Protein AF-A0A7V9I8V4-F1 (afdb_monomer_lite)

Sequence (99 aa):
MSELLITVLLERDEDDPAIYNVSVPGLPGCISTLGSPSAAVAVVQGALQRALEAMNADERQGLQEGQAAVRPGDLPPGARMERVLVRVAAPTRSLFPAV

pLDDT: mean 78.95, std 12.54, range [40.72, 91.12]

Structure (mmCIF, N/CA/C/O backbone):
data_AF-A0A7V9I8V4-F1
#
_entry.id   AF-A0A7V9I8V4-F1
#
loop_
_atom_site.group_PDB
_atom_site.id
_atom_site.type_symbol
_atom_site.label_atom_id
_atom_site.label_alt_id
_atom_site.label_comp_id
_atom_site.label_asym_id
_atom_site.label_entity_id
_atom_site.label_seq_id
_atom_site.pdbx_PDB_ins_code
_atom_site.Cartn_x
_atom_site.Cartn_y
_atom_site.Cartn_z
_atom_site.occupancy
_atom_site.B_iso_or_equiv
_atom_site.auth_seq_id
_atom_site.auth_comp_id
_atom_site.auth_asym_id
_atom_site.auth_atom_id
_atom_site.pdbx_PDB_model_num
ATOM 1 N N . MET A 1 1 ? 2.560 5.204 21.420 1.00 61.53 1 MET A N 1
ATOM 2 C CA . MET A 1 1 ? 2.796 5.272 19.963 1.00 61.53 1 MET A CA 1
ATOM 3 C C . MET A 1 1 ? 2.250 3.992 19.381 1.00 61.53 1 MET A C 1
ATOM 5 O O . MET A 1 1 ? 2.493 2.953 19.985 1.00 61.53 1 MET A O 1
ATOM 9 N N . SER A 1 2 ? 1.494 4.070 18.291 1.00 70.25 2 SER A N 1
ATOM 10 C CA . SER A 1 2 ? 0.958 2.879 17.632 1.00 70.25 2 SER A CA 1
ATOM 11 C C . SER A 1 2 ? 1.697 2.683 16.315 1.00 70.25 2 SER A C 1
ATOM 13 O O . SER A 1 2 ? 1.771 3.608 15.507 1.00 70.25 2 SER A O 1
ATOM 15 N N . GLU A 1 3 ? 2.281 1.504 16.124 1.00 76.50 3 GLU A N 1
ATOM 16 C CA . GLU A 1 3 ? 2.907 1.114 14.862 1.00 76.50 3 GLU A CA 1
ATOM 17 C C . GLU A 1 3 ? 1.904 0.271 14.071 1.00 76.50 3 GLU A C 1
ATOM 19 O O . GLU A 1 3 ? 1.381 -0.721 14.579 1.00 76.50 3 GLU A O 1
ATOM 24 N N . LEU A 1 4 ? 1.601 0.692 12.845 1.00 77.25 4 LEU A N 1
ATOM 25 C CA . LEU A 1 4 ? 0.679 0.013 11.941 1.00 77.25 4 LEU A CA 1
ATOM 26 C C . LEU A 1 4 ? 1.460 -0.454 10.718 1.00 77.25 4 LEU A C 1
ATOM 28 O O . LEU A 1 4 ? 2.082 0.347 10.022 1.00 77.25 4 LEU A O 1
ATOM 32 N N . LEU A 1 5 ? 1.440 -1.762 10.472 1.00 83.75 5 LEU A N 1
ATOM 33 C CA . LEU A 1 5 ? 2.001 -2.339 9.259 1.00 83.75 5 LEU A CA 1
ATOM 34 C C . LEU A 1 5 ? 0.933 -2.304 8.171 1.00 83.75 5 LEU A C 1
ATOM 36 O O . LEU A 1 5 ? -0.097 -2.963 8.299 1.00 83.75 5 LEU A O 1
ATOM 40 N N . ILE A 1 6 ? 1.180 -1.531 7.120 1.00 86.00 6 ILE A N 1
ATOM 41 C CA . ILE A 1 6 ? 0.222 -1.304 6.043 1.00 86.00 6 ILE A CA 1
ATOM 42 C C . ILE A 1 6 ? 0.822 -1.814 4.746 1.00 86.00 6 ILE A C 1
ATOM 44 O O . ILE A 1 6 ? 1.952 -1.498 4.375 1.00 86.00 6 ILE A O 1
ATOM 48 N N . THR A 1 7 ? 0.051 -2.648 4.074 1.00 88.31 7 THR A N 1
ATOM 49 C CA . THR A 1 7 ? 0.339 -3.161 2.749 1.00 88.31 7 THR A CA 1
ATOM 50 C C . THR A 1 7 ? -0.034 -2.094 1.739 1.00 88.31 7 THR A C 1
ATOM 52 O O . THR A 1 7 ? -1.142 -1.559 1.778 1.00 88.31 7 THR A O 1
ATOM 55 N N . VAL A 1 8 ? 0.893 -1.798 0.843 1.00 89.75 8 VAL A N 1
ATOM 56 C CA . VAL A 1 8 ? 0.699 -0.910 -0.296 1.00 89.75 8 VAL A CA 1
ATOM 57 C C . VAL A 1 8 ? 0.995 -1.692 -1.566 1.00 89.75 8 VAL A C 1
ATOM 59 O O . VAL A 1 8 ? 1.853 -2.580 -1.586 1.00 89.75 8 VAL A O 1
ATOM 62 N N . LEU A 1 9 ? 0.249 -1.391 -2.615 1.00 89.62 9 LEU A N 1
ATOM 63 C CA . LEU A 1 9 ? 0.403 -1.991 -3.927 1.00 89.62 9 LEU A CA 1
ATOM 64 C C . LEU A 1 9 ? 1.035 -0.948 -4.831 1.00 89.62 9 LEU A C 1
ATOM 66 O O . LEU A 1 9 ? 0.510 0.153 -4.955 1.00 89.62 9 LEU A O 1
ATOM 70 N N . LEU A 1 10 ? 2.178 -1.282 -5.415 1.00 90.06 10 LEU A N 1
ATOM 71 C CA . LEU A 1 10 ? 2.868 -0.440 -6.375 1.00 90.06 10 LEU A CA 1
ATOM 72 C C . LEU A 1 10 ? 2.680 -1.021 -7.762 1.00 90.06 10 LEU A C 1
ATOM 74 O O . LEU A 1 10 ? 3.176 -2.108 -8.057 1.00 90.06 10 LEU A O 1
ATOM 78 N N . GLU A 1 11 ? 2.023 -0.265 -8.615 1.00 90.50 11 GLU A N 1
ATOM 79 C CA . GLU A 1 11 ? 1.811 -0.589 -10.013 1.00 90.50 11 GLU A CA 1
ATOM 80 C C . GLU A 1 11 ? 2.595 0.417 -10.840 1.00 90.50 11 GLU A C 1
ATOM 82 O O . GLU A 1 11 ? 2.543 1.621 -10.595 1.00 90.50 11 GLU A O 1
ATOM 87 N N . ARG A 1 12 ? 3.395 -0.073 -11.783 1.00 89.06 12 ARG A N 1
ATOM 88 C CA . ARG A 1 12 ? 4.031 0.816 -12.751 1.00 89.06 12 ARG A CA 1
ATOM 89 C C . ARG A 1 12 ? 2.972 1.195 -13.780 1.00 89.06 12 ARG A C 1
ATOM 91 O O . ARG A 1 12 ? 2.239 0.318 -14.229 1.00 89.06 12 ARG A O 1
ATOM 98 N N . ASP A 1 13 ? 2.887 2.476 -14.103 1.00 88.75 13 ASP A N 1
ATOM 99 C CA . ASP A 1 13 ? 1.925 2.966 -15.082 1.00 88.75 13 ASP A CA 1
ATOM 100 C C . ASP A 1 13 ? 2.225 2.379 -16.474 1.00 88.75 13 ASP A C 1
ATOM 102 O O . ASP A 1 13 ? 3.393 2.208 -16.845 1.00 88.75 13 ASP A O 1
ATOM 106 N N . GLU A 1 14 ? 1.177 1.992 -17.206 1.00 86.25 14 GLU A N 1
ATOM 107 C CA . GLU A 1 14 ? 1.315 1.357 -18.524 1.00 86.25 14 GLU A CA 1
ATOM 108 C C . GLU A 1 14 ? 1.739 2.365 -19.598 1.00 86.25 14 GLU A C 1
ATOM 110 O O . GLU A 1 14 ? 2.480 2.003 -20.516 1.00 86.25 14 GLU A O 1
ATOM 115 N N . ASP A 1 15 ? 1.311 3.623 -19.465 1.00 87.25 15 ASP A N 1
ATOM 116 C CA . ASP A 1 15 ? 1.602 4.688 -20.420 1.00 87.25 15 ASP A CA 1
ATOM 117 C C . ASP A 1 15 ? 2.964 5.344 -20.134 1.00 87.25 15 ASP A C 1
ATOM 119 O O . ASP A 1 15 ? 3.683 5.712 -21.068 1.00 87.25 15 ASP A O 1
ATOM 123 N N . ASP A 1 16 ? 3.356 5.453 -18.857 1.00 87.25 16 ASP A N 1
ATOM 124 C CA . ASP A 1 16 ? 4.649 6.015 -18.450 1.00 87.25 16 ASP A CA 1
ATOM 125 C C . ASP A 1 16 ? 5.399 5.141 -17.419 1.00 87.25 16 ASP A C 1
ATOM 127 O O . ASP A 1 16 ? 5.107 5.177 -16.220 1.00 87.25 16 ASP A O 1
ATOM 131 N N . PRO A 1 17 ? 6.474 4.428 -17.813 1.00 83.88 17 PRO A N 1
ATOM 132 C CA . PRO A 1 17 ? 7.220 3.567 -16.898 1.00 83.88 17 PRO A CA 1
ATOM 133 C C . PRO A 1 17 ? 7.974 4.324 -15.790 1.00 83.88 17 PRO A C 1
ATOM 135 O O . PRO A 1 17 ? 8.520 3.679 -14.885 1.00 83.88 17 PRO A O 1
ATOM 138 N N . ALA A 1 18 ? 8.052 5.659 -15.861 1.00 87.38 18 ALA A N 1
ATOM 139 C CA . ALA A 1 18 ? 8.589 6.504 -14.800 1.00 87.38 18 ALA A CA 1
ATOM 140 C C . ALA A 1 18 ? 7.564 6.799 -13.692 1.00 87.38 18 ALA A C 1
ATOM 142 O O . ALA A 1 18 ? 7.969 7.245 -12.613 1.00 87.38 18 ALA A O 1
ATOM 143 N N . ILE A 1 19 ? 6.271 6.548 -13.931 1.00 90.31 19 ILE A N 1
ATOM 144 C CA . ILE A 1 19 ? 5.189 6.743 -12.965 1.00 90.31 19 ILE A CA 1
ATOM 145 C C . ILE A 1 19 ? 4.892 5.430 -12.235 1.00 90.31 19 ILE A C 1
ATOM 147 O O . ILE A 1 19 ? 4.789 4.348 -12.815 1.00 90.31 19 ILE A O 1
ATOM 151 N N . TYR A 1 20 ? 4.739 5.549 -10.922 1.00 90.12 20 TYR A N 1
ATOM 152 C CA . TYR A 1 20 ? 4.252 4.502 -10.042 1.00 90.12 20 TYR A CA 1
ATOM 153 C C . TYR A 1 20 ? 2.929 4.930 -9.427 1.00 90.12 20 TYR A C 1
ATOM 155 O O . TYR A 1 20 ? 2.860 5.934 -8.717 1.00 90.12 20 TYR A O 1
ATOM 163 N N . ASN A 1 21 ? 1.899 4.135 -9.676 1.00 91.12 21 ASN A N 1
ATOM 164 C CA . ASN A 1 21 ? 0.598 4.229 -9.047 1.00 91.12 21 ASN A CA 1
ATOM 165 C C . ASN A 1 21 ? 0.626 3.390 -7.773 1.00 91.12 21 ASN A C 1
ATOM 167 O O . ASN A 1 21 ? 0.834 2.179 -7.811 1.00 91.12 21 ASN A O 1
ATOM 171 N N . VAL A 1 22 ? 0.458 4.044 -6.628 1.00 91.00 22 VAL A N 1
ATOM 172 C CA . VAL A 1 22 ? 0.446 3.376 -5.331 1.00 91.00 22 VAL A CA 1
ATOM 173 C C . VAL A 1 22 ? -0.962 3.374 -4.770 1.00 91.00 22 VAL A C 1
ATOM 175 O O . VAL A 1 22 ? -1.526 4.428 -4.474 1.00 91.00 22 VAL A O 1
ATOM 178 N N . SER A 1 23 ? -1.528 2.186 -4.608 1.00 89.50 23 SER A N 1
ATOM 179 C CA . SER A 1 23 ? -2.836 1.981 -3.997 1.00 89.50 23 SER A CA 1
ATOM 180 C C . SER A 1 23 ? -2.683 1.336 -2.621 1.00 89.50 23 SER A C 1
ATOM 182 O O . SER A 1 23 ? -1.759 0.565 -2.352 1.00 89.50 23 SER A O 1
ATOM 184 N N . VAL A 1 24 ? -3.571 1.701 -1.697 1.00 88.50 24 VAL A N 1
ATOM 185 C CA . VAL A 1 24 ? -3.549 1.191 -0.324 1.00 88.50 24 VAL A CA 1
ATOM 186 C C . VAL A 1 24 ? -4.856 0.451 -0.084 1.00 88.50 24 VAL A C 1
ATOM 188 O O . VAL A 1 24 ? -5.902 1.088 0.023 1.00 88.50 24 VAL A O 1
ATOM 191 N N . PRO A 1 25 ? -4.839 -0.885 0.009 1.00 85.31 25 PRO A N 1
ATOM 192 C CA . PRO A 1 25 ? -6.049 -1.645 0.268 1.00 85.31 25 PRO A CA 1
ATOM 193 C C . PRO A 1 25 ? -6.734 -1.201 1.562 1.00 85.31 25 PRO A C 1
ATOM 195 O O . PRO A 1 25 ? -6.093 -1.066 2.606 1.00 85.31 25 PRO A O 1
ATOM 198 N N . GLY A 1 26 ? -8.041 -0.962 1.483 1.00 81.75 26 GLY A N 1
ATOM 199 C CA . GLY A 1 26 ? -8.826 -0.408 2.587 1.00 81.75 26 GLY A CA 1
ATOM 200 C C . GLY A 1 26 ? -8.843 1.123 2.659 1.00 81.75 26 GLY A C 1
ATOM 201 O O . GLY A 1 26 ? -9.602 1.655 3.462 1.00 81.75 26 GLY A O 1
ATOM 202 N N . LEU A 1 27 ? -8.079 1.839 1.821 1.00 82.19 27 LEU A N 1
ATOM 203 C CA . LEU A 1 27 ? -8.237 3.282 1.621 1.00 82.19 27 LEU A CA 1
ATOM 204 C C . LEU A 1 27 ? -8.730 3.580 0.202 1.00 82.19 27 LEU A C 1
ATOM 206 O O . LEU A 1 27 ? -8.199 3.027 -0.763 1.00 82.19 27 LEU A O 1
ATOM 210 N N . PRO A 1 28 ? -9.711 4.481 0.041 1.00 77.56 28 PRO A N 1
ATOM 211 C CA . PRO A 1 28 ? -10.061 4.987 -1.273 1.00 77.56 28 PRO A CA 1
ATOM 212 C C . PRO A 1 28 ? -8.943 5.895 -1.805 1.00 77.56 28 PRO A C 1
ATOM 214 O O . PRO A 1 28 ? -8.456 6.781 -1.103 1.00 77.56 28 PRO A O 1
ATOM 217 N N . GLY A 1 29 ? -8.581 5.699 -3.072 1.00 82.38 29 GLY A N 1
ATOM 218 C CA . GLY A 1 29 ? -7.630 6.542 -3.793 1.00 82.38 29 GLY A CA 1
ATOM 219 C C . GLY A 1 29 ? -6.345 5.825 -4.202 1.00 82.38 29 GLY A C 1
ATOM 220 O O . GLY A 1 29 ? -6.019 4.736 -3.730 1.00 82.38 29 GLY A O 1
ATOM 221 N N . CYS A 1 30 ? -5.614 6.463 -5.109 1.00 84.56 30 CYS A N 1
ATOM 222 C CA . CYS A 1 30 ? -4.277 6.062 -5.523 1.00 84.56 30 CYS A CA 1
ATOM 223 C C . CYS A 1 30 ? -3.373 7.297 -5.552 1.00 84.56 30 CYS A C 1
ATOM 225 O O . CYS A 1 30 ? -3.828 8.413 -5.812 1.00 84.56 30 CYS A O 1
ATOM 227 N N . ILE A 1 31 ? -2.099 7.102 -5.230 1.00 87.69 31 ILE A N 1
ATOM 228 C CA . ILE A 1 31 ? -1.078 8.143 -5.283 1.00 87.69 31 ILE A CA 1
ATOM 229 C C . ILE A 1 31 ? -0.159 7.810 -6.447 1.00 87.69 31 ILE A C 1
ATOM 231 O O . ILE A 1 31 ? 0.583 6.833 -6.389 1.00 87.69 31 ILE A O 1
ATOM 235 N N . SER A 1 32 ? -0.191 8.638 -7.483 1.00 90.12 32 SER A N 1
ATOM 236 C CA . SER A 1 32 ? 0.738 8.546 -8.605 1.00 90.12 32 SER A CA 1
ATOM 237 C C . SER A 1 32 ? 1.974 9.385 -8.313 1.00 90.12 32 SER A C 1
ATOM 239 O O . SER A 1 32 ? 1.880 10.540 -7.889 1.00 90.12 32 SER A O 1
ATOM 241 N N . THR A 1 33 ? 3.153 8.814 -8.516 1.00 90.19 33 THR A N 1
ATOM 242 C CA . THR A 1 33 ? 4.416 9.498 -8.243 1.00 90.19 33 THR A CA 1
ATOM 243 C C . THR A 1 33 ? 5.495 9.086 -9.229 1.00 90.19 33 THR A C 1
ATOM 245 O O . THR A 1 33 ? 5.536 7.950 -9.692 1.00 90.19 33 THR A O 1
ATOM 248 N N . LEU A 1 34 ? 6.359 10.037 -9.568 1.00 89.25 34 LEU A N 1
ATOM 249 C CA . LEU A 1 34 ? 7.460 9.838 -10.500 1.00 89.25 34 LEU A CA 1
ATOM 250 C C . LEU A 1 34 ? 8.696 9.318 -9.762 1.00 89.25 34 LEU A C 1
ATOM 252 O O . LEU A 1 34 ? 9.032 9.800 -8.678 1.00 89.25 34 LEU A O 1
ATOM 256 N N . GLY A 1 35 ? 9.428 8.399 -10.388 1.00 86.12 35 GLY A N 1
ATOM 257 C CA . GLY A 1 35 ? 10.763 8.006 -9.948 1.00 86.12 35 GLY A CA 1
ATOM 258 C C . GLY A 1 35 ? 10.911 6.508 -9.717 1.00 86.12 35 GLY A C 1
ATOM 259 O O . GLY A 1 35 ? 10.791 5.716 -10.645 1.00 86.12 35 GLY A O 1
ATOM 260 N N . SER A 1 36 ? 11.279 6.119 -8.496 1.00 87.25 36 SER A N 1
ATOM 261 C CA . SER A 1 36 ? 11.575 4.72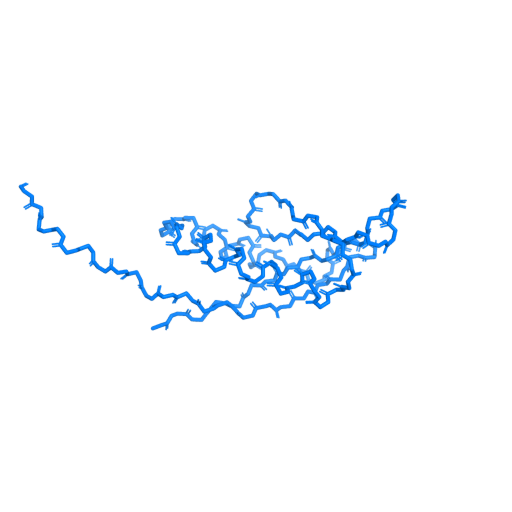8 -8.138 1.00 87.25 36 SER A CA 1
ATOM 262 C C . SER A 1 36 ? 10.542 4.164 -7.157 1.00 87.25 36 SER A C 1
ATOM 264 O O . SER A 1 36 ? 9.918 4.936 -6.425 1.00 87.25 36 SER A O 1
ATOM 266 N N . PRO A 1 37 ? 10.409 2.825 -7.053 1.00 85.62 37 PRO A N 1
ATOM 267 C CA . PRO A 1 37 ? 9.530 2.196 -6.065 1.00 85.62 37 PRO A CA 1
ATOM 268 C C . PRO A 1 37 ? 9.791 2.704 -4.642 1.00 85.62 37 PRO A C 1
ATOM 270 O O . PRO A 1 37 ? 8.865 3.015 -3.905 1.00 85.62 37 PRO A O 1
ATOM 273 N N . SER A 1 38 ? 11.063 2.873 -4.272 1.00 85.88 38 SER A N 1
ATOM 274 C CA . SER A 1 38 ? 11.452 3.358 -2.944 1.00 85.88 38 SER A CA 1
ATOM 275 C C . SER A 1 38 ? 11.035 4.810 -2.695 1.00 85.88 38 SER A C 1
ATOM 277 O O . SER A 1 38 ? 10.636 5.148 -1.583 1.00 85.88 38 SER A O 1
ATOM 279 N N . ALA A 1 39 ? 11.103 5.670 -3.718 1.00 87.31 39 ALA A N 1
ATOM 280 C CA . ALA A 1 39 ? 10.618 7.045 -3.614 1.00 87.31 39 ALA A CA 1
ATOM 281 C C . ALA A 1 39 ? 9.092 7.072 -3.457 1.00 87.31 39 ALA A C 1
ATOM 283 O O . ALA A 1 39 ? 8.571 7.792 -2.605 1.00 87.31 39 ALA A O 1
ATOM 284 N N . ALA A 1 40 ? 8.394 6.224 -4.216 1.00 87.38 40 ALA A N 1
ATOM 285 C CA . ALA A 1 40 ? 6.948 6.097 -4.150 1.00 87.38 40 ALA A CA 1
ATOM 286 C C . ALA A 1 40 ? 6.471 5.653 -2.761 1.00 87.38 40 ALA A C 1
ATOM 288 O O . ALA A 1 40 ? 5.586 6.276 -2.175 1.00 87.38 40 ALA A O 1
ATOM 289 N N . VAL A 1 41 ? 7.135 4.648 -2.187 1.00 88.62 41 VAL A N 1
ATOM 290 C CA . VAL A 1 41 ? 6.886 4.179 -0.818 1.00 88.62 41 VAL A CA 1
ATOM 291 C C . VAL A 1 41 ? 7.098 5.287 0.207 1.00 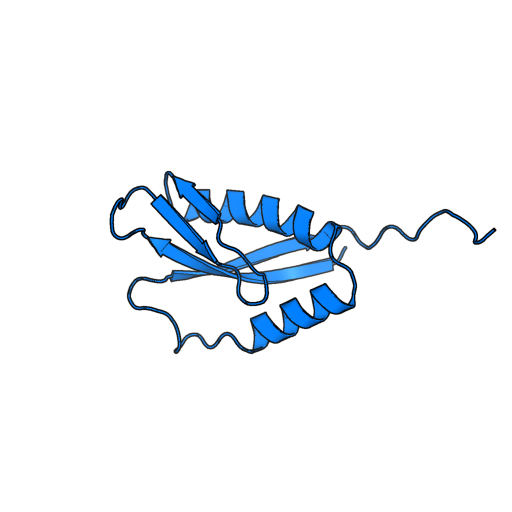88.62 41 VAL A C 1
ATOM 293 O O . VAL A 1 41 ? 6.259 5.455 1.087 1.00 88.62 41 VAL A O 1
ATOM 296 N N . ALA A 1 42 ? 8.175 6.070 0.101 1.00 87.94 42 ALA A N 1
ATOM 297 C CA . ALA A 1 42 ? 8.457 7.146 1.051 1.00 87.94 42 ALA A CA 1
ATOM 298 C C . ALA A 1 42 ? 7.387 8.254 1.017 1.00 87.94 42 ALA A C 1
ATOM 300 O O . ALA A 1 42 ? 6.934 8.718 2.067 1.00 87.94 42 ALA A O 1
ATOM 301 N N . VAL A 1 43 ? 6.943 8.649 -0.183 1.00 88.62 43 VAL A N 1
ATOM 302 C CA . VAL A 1 43 ? 5.850 9.621 -0.367 1.00 88.62 43 VAL A CA 1
ATOM 303 C C . VAL A 1 43 ? 4.559 9.092 0.257 1.00 88.62 43 VAL A C 1
ATOM 305 O O . VAL A 1 43 ? 3.896 9.790 1.029 1.00 88.62 43 VAL A O 1
ATOM 308 N N . VAL A 1 44 ? 4.238 7.833 -0.032 1.00 89.25 44 VAL A N 1
ATOM 309 C CA . VAL A 1 44 ? 3.029 7.161 0.445 1.00 89.25 44 VAL A CA 1
ATOM 310 C C . VAL A 1 44 ? 3.060 6.972 1.957 1.00 89.25 44 VAL A C 1
ATOM 312 O O . VAL A 1 44 ? 2.049 7.224 2.598 1.00 89.25 44 VAL A O 1
ATOM 315 N N . GLN A 1 45 ? 4.206 6.642 2.555 1.00 88.06 45 GLN A N 1
ATOM 316 C CA . GLN A 1 45 ? 4.373 6.529 4.007 1.00 88.06 45 GLN A CA 1
ATOM 317 C C . GLN A 1 45 ? 4.046 7.847 4.722 1.00 88.06 45 GLN A C 1
ATOM 319 O O . GLN A 1 45 ? 3.322 7.844 5.718 1.00 88.06 45 GLN A O 1
ATOM 324 N N . GLY A 1 46 ? 4.540 8.975 4.201 1.00 86.75 46 GLY A N 1
ATOM 325 C CA . GLY A 1 46 ? 4.248 10.298 4.754 1.00 86.75 46 GLY A CA 1
ATOM 326 C C . GLY A 1 46 ? 2.777 10.696 4.599 1.00 86.75 46 GLY A C 1
ATOM 327 O O . GLY A 1 46 ? 2.183 11.242 5.531 1.00 86.75 46 GLY A O 1
ATOM 328 N N . ALA A 1 47 ? 2.170 10.394 3.447 1.00 86.44 47 ALA A N 1
ATOM 329 C CA . ALA A 1 47 ? 0.746 10.629 3.211 1.00 86.44 47 ALA A CA 1
ATOM 330 C C . ALA A 1 47 ? -0.137 9.765 4.129 1.00 86.44 47 ALA A C 1
ATOM 332 O O . ALA A 1 47 ? -1.049 10.283 4.772 1.00 86.44 47 ALA A O 1
ATOM 333 N N . LEU A 1 48 ? 0.183 8.474 4.255 1.00 86.62 48 LEU A N 1
ATOM 334 C CA . LEU A 1 48 ? -0.497 7.527 5.136 1.00 86.62 48 LEU A CA 1
ATOM 335 C C . LEU A 1 48 ? -0.408 7.936 6.595 1.00 86.62 48 LEU A C 1
ATOM 337 O O . LEU A 1 48 ? -1.402 7.831 7.300 1.00 86.62 48 LEU A O 1
ATOM 341 N N . GLN A 1 49 ? 0.746 8.419 7.054 1.00 86.31 49 GLN A N 1
ATOM 342 C CA . GLN A 1 49 ? 0.875 8.890 8.428 1.00 86.31 49 GLN A CA 1
ATOM 343 C C . GLN A 1 49 ? -0.145 9.997 8.723 1.00 86.31 49 GLN A C 1
ATOM 345 O O . GLN A 1 49 ? -0.901 9.883 9.685 1.00 86.31 49 GLN A O 1
ATOM 350 N N . ARG A 1 50 ? -0.224 11.023 7.865 1.00 83.88 50 ARG A N 1
ATOM 351 C CA . ARG A 1 50 ? -1.182 12.128 8.036 1.00 83.88 50 ARG A CA 1
ATOM 352 C C . ARG A 1 50 ? -2.630 11.660 7.914 1.00 83.88 50 ARG A C 1
ATOM 354 O O . ARG A 1 50 ? -3.475 12.103 8.685 1.00 83.88 50 ARG A O 1
ATOM 361 N N . ALA A 1 51 ? -2.910 10.763 6.968 1.00 83.44 51 ALA A N 1
ATOM 362 C CA . ALA A 1 51 ? -4.241 10.193 6.796 1.00 83.44 51 ALA A CA 1
ATOM 363 C C . ALA A 1 51 ? -4.671 9.421 8.051 1.00 83.44 51 ALA A C 1
ATOM 365 O O . ALA A 1 51 ? -5.724 9.701 8.608 1.00 83.44 51 ALA A O 1
ATOM 366 N N . LEU A 1 52 ? -3.824 8.530 8.572 1.00 82.69 52 LEU A N 1
ATOM 367 C CA . LEU A 1 52 ? -4.103 7.762 9.787 1.00 82.69 52 LEU A CA 1
ATOM 368 C C . LEU A 1 52 ? -4.279 8.648 11.019 1.00 82.69 52 LEU A C 1
ATOM 370 O O . LEU A 1 52 ? -5.109 8.340 11.875 1.00 82.69 52 LEU A O 1
ATOM 374 N N . GLU A 1 53 ? -3.502 9.727 11.131 1.00 83.00 53 GLU A N 1
ATOM 375 C CA . GLU A 1 53 ? -3.651 10.719 12.199 1.00 83.00 53 GLU A CA 1
ATOM 376 C C . GLU A 1 53 ? -5.018 11.419 12.140 1.00 83.00 53 GLU A C 1
ATOM 378 O O . GLU A 1 53 ? -5.593 11.683 13.194 1.00 83.00 53 GLU A O 1
ATOM 383 N N . ALA A 1 54 ? -5.563 11.642 10.939 1.00 81.94 54 ALA A N 1
ATOM 384 C CA . ALA A 1 54 ? -6.884 12.232 10.725 1.00 81.94 54 ALA A CA 1
ATOM 385 C C . ALA A 1 54 ? -8.052 11.224 10.781 1.00 81.94 54 ALA A C 1
ATOM 387 O O . ALA A 1 54 ? -9.183 11.635 11.026 1.00 81.94 54 ALA A O 1
ATOM 388 N N . MET A 1 55 ? -7.798 9.929 10.562 1.00 81.06 55 MET A N 1
ATOM 389 C CA . MET A 1 55 ? -8.832 8.887 10.533 1.00 81.06 55 MET A CA 1
ATOM 390 C C . MET A 1 55 ? -9.373 8.552 11.926 1.00 81.06 55 MET A C 1
ATOM 392 O O . MET A 1 55 ? -8.613 8.316 12.875 1.00 81.06 55 MET A O 1
ATOM 396 N N . ASN A 1 56 ? -10.697 8.430 12.007 1.00 82.19 56 ASN A N 1
ATOM 397 C CA . ASN A 1 56 ? -11.427 7.998 13.194 1.00 82.19 56 ASN A CA 1
ATOM 398 C C . ASN A 1 56 ? -11.310 6.481 13.427 1.00 82.19 56 ASN A C 1
ATOM 400 O O . ASN A 1 56 ? -10.788 5.731 12.601 1.00 82.19 56 ASN A O 1
ATOM 404 N N . ALA A 1 57 ? -11.784 6.013 14.587 1.00 77.69 57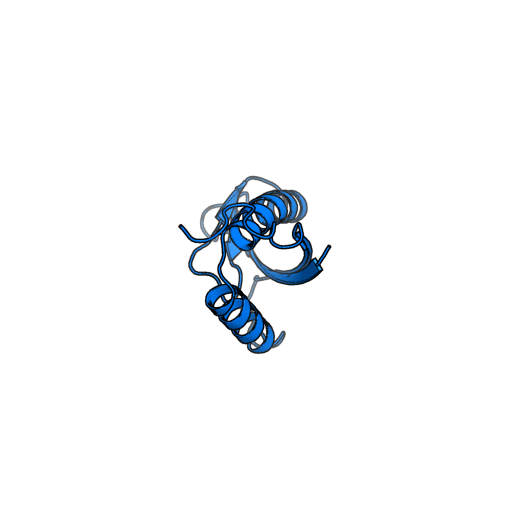 ALA A N 1
ATOM 405 C CA . ALA A 1 57 ? -11.674 4.609 14.989 1.00 77.69 57 ALA A CA 1
ATOM 406 C C . ALA A 1 57 ? -12.330 3.640 13.986 1.00 77.69 57 ALA A C 1
ATOM 408 O O . ALA A 1 57 ? -11.703 2.644 13.631 1.00 77.69 57 ALA A O 1
ATOM 409 N N . ASP A 1 58 ? -13.525 3.965 13.482 1.00 78.88 58 ASP A N 1
ATOM 410 C CA . ASP A 1 58 ? -14.242 3.153 12.488 1.00 78.88 58 ASP A CA 1
ATOM 411 C C . ASP A 1 58 ? -13.472 3.036 11.166 1.00 78.88 58 ASP A C 1
ATOM 413 O O . ASP A 1 58 ? -13.336 1.952 10.604 1.00 78.88 58 ASP A O 1
ATOM 417 N N . GLU A 1 59 ? -12.890 4.137 10.687 1.00 81.44 59 GLU A N 1
ATOM 418 C CA . GLU A 1 59 ? -12.118 4.150 9.441 1.00 81.44 59 GLU A CA 1
ATOM 419 C C . GLU A 1 59 ? -10.815 3.354 9.585 1.00 81.44 59 GLU A C 1
ATOM 421 O O . GLU A 1 59 ? -10.406 2.641 8.670 1.00 81.44 59 GLU A O 1
ATOM 426 N N . ARG A 1 60 ? -10.165 3.430 10.755 1.00 79.00 60 ARG A N 1
ATOM 427 C CA . ARG A 1 60 ? -8.987 2.605 11.061 1.00 79.00 60 ARG A CA 1
ATOM 428 C C . ARG A 1 60 ? -9.337 1.123 11.130 1.00 79.00 60 ARG A C 1
ATOM 430 O O . ARG A 1 60 ? -8.524 0.303 10.709 1.00 79.00 60 ARG A O 1
ATOM 437 N N . GLN A 1 61 ? -10.514 0.780 11.647 1.00 79.69 61 GLN A N 1
ATOM 438 C CA . GLN A 1 61 ? -10.999 -0.595 11.640 1.00 79.69 61 GLN A CA 1
ATOM 439 C C . GLN A 1 61 ? -11.262 -1.072 10.205 1.00 79.69 61 GLN A C 1
ATOM 441 O O . GLN A 1 61 ? -10.737 -2.113 9.821 1.00 79.69 61 GLN A O 1
ATOM 446 N N . GLY A 1 62 ? -11.956 -0.278 9.383 1.00 82.25 62 GLY A N 1
ATOM 447 C CA . GLY A 1 62 ? -12.174 -0.589 7.966 1.00 82.25 62 GLY A CA 1
ATOM 448 C C . GLY A 1 62 ? -10.867 -0.741 7.183 1.00 82.25 62 GLY A C 1
ATOM 449 O O . GLY A 1 62 ? -10.732 -1.641 6.354 1.00 82.25 62 GLY A O 1
ATOM 450 N N . LEU A 1 63 ? -9.853 0.065 7.508 1.00 83.19 63 LEU A N 1
ATOM 451 C CA . LEU A 1 63 ? -8.508 -0.105 6.971 1.00 83.19 63 LEU A CA 1
ATOM 452 C C . LEU A 1 63 ? -7.893 -1.442 7.398 1.00 83.19 63 LEU A C 1
ATOM 454 O O . LEU A 1 63 ? -7.372 -2.158 6.552 1.00 83.19 63 LEU A O 1
ATOM 458 N N . GLN A 1 64 ? -7.954 -1.812 8.679 1.00 81.88 64 GLN A N 1
ATOM 459 C CA . GLN A 1 64 ? -7.431 -3.100 9.154 1.00 81.88 64 GLN A CA 1
ATOM 460 C C . GLN A 1 64 ? -8.143 -4.297 8.511 1.00 81.88 64 GLN A C 1
ATOM 462 O O . GLN A 1 64 ? -7.489 -5.275 8.152 1.00 81.88 64 GLN A O 1
ATOM 467 N N . GLU A 1 65 ? -9.457 -4.211 8.320 1.00 83.62 65 GLU A N 1
ATOM 468 C CA . GLU A 1 65 ? -10.252 -5.223 7.619 1.00 83.62 65 GLU A CA 1
ATOM 469 C C . GLU A 1 65 ? -9.859 -5.311 6.138 1.00 83.62 65 GLU A C 1
ATOM 471 O O . GLU A 1 65 ? -9.599 -6.403 5.630 1.00 83.62 65 GLU A O 1
ATOM 476 N N . GLY A 1 66 ? -9.715 -4.164 5.467 1.00 80.75 66 GLY A N 1
ATOM 477 C CA . GLY A 1 66 ? -9.228 -4.084 4.091 1.00 80.75 66 GLY A CA 1
ATOM 478 C C . GLY A 1 66 ? -7.833 -4.684 3.939 1.00 80.75 66 GLY A C 1
ATOM 479 O O . GLY A 1 66 ? -7.587 -5.420 2.993 1.00 80.75 66 GLY A O 1
ATOM 480 N N . GLN A 1 67 ? -6.950 -4.454 4.912 1.00 82.12 67 GLN A N 1
ATOM 481 C CA . GLN A 1 67 ? -5.607 -5.031 4.975 1.00 82.12 67 GLN A CA 1
ATOM 482 C C . GLN A 1 67 ? -5.622 -6.546 5.224 1.00 82.12 67 GLN A C 1
ATOM 484 O O . GLN A 1 67 ? -4.824 -7.268 4.629 1.00 82.12 67 GLN A O 1
ATOM 489 N N . ALA A 1 68 ? -6.533 -7.045 6.063 1.00 74.81 68 ALA A N 1
ATOM 490 C CA . ALA A 1 68 ? -6.711 -8.477 6.303 1.00 74.81 68 ALA A CA 1
ATOM 491 C C . ALA A 1 68 ? -7.281 -9.216 5.078 1.00 74.81 68 ALA A C 1
ATOM 493 O O . ALA A 1 68 ? -7.010 -10.404 4.891 1.00 74.81 68 ALA A O 1
ATOM 494 N N . ALA A 1 69 ? -8.044 -8.518 4.234 1.00 75.62 69 ALA A N 1
ATOM 495 C CA . ALA A 1 69 ? -8.575 -9.059 2.987 1.00 75.62 69 ALA A CA 1
ATOM 496 C C . ALA A 1 69 ? -7.512 -9.191 1.881 1.00 75.62 69 ALA A C 1
ATOM 498 O O . ALA A 1 69 ? -7.710 -9.958 0.938 1.00 75.62 69 ALA A O 1
ATOM 499 N N . VAL A 1 70 ? -6.374 -8.495 1.993 1.00 73.50 70 VAL A N 1
ATOM 500 C CA . VAL A 1 70 ? -5.302 -8.552 0.994 1.00 73.50 70 VAL A CA 1
ATOM 501 C C . VAL A 1 70 ? -4.602 -9.902 1.047 1.00 73.50 70 VAL A C 1
ATOM 503 O O . VAL A 1 70 ? -3.799 -10.185 1.940 1.00 73.50 70 VAL A O 1
ATOM 506 N N . ARG A 1 71 ? -4.855 -10.733 0.038 1.00 70.19 71 ARG A N 1
ATOM 507 C CA . ARG A 1 71 ? -4.125 -11.982 -0.161 1.00 70.19 71 ARG A CA 1
ATOM 508 C C . ARG A 1 71 ? -2.994 -11.753 -1.164 1.00 70.19 71 ARG A C 1
ATOM 510 O O . ARG A 1 71 ? -3.236 -11.199 -2.232 1.00 70.19 71 ARG A O 1
ATOM 517 N N . PRO A 1 72 ? -1.766 -12.223 -0.886 1.00 61.78 72 PRO A N 1
ATOM 518 C CA . PRO A 1 72 ? -0.640 -12.081 -1.812 1.00 61.78 72 PRO A CA 1
ATOM 519 C C . PRO A 1 72 ? -0.839 -12.799 -3.161 1.00 61.78 72 PRO A C 1
ATOM 521 O O . PRO A 1 72 ? -0.062 -12.567 -4.078 1.00 61.78 72 PRO A O 1
ATOM 524 N N . GLY A 1 73 ? -1.863 -13.653 -3.296 1.00 62.34 73 GLY A N 1
ATOM 525 C CA . GLY A 1 73 ? -2.223 -14.328 -4.548 1.00 62.34 73 GLY A CA 1
ATOM 526 C C . GLY A 1 73 ? -3.181 -13.556 -5.467 1.00 62.34 73 GLY A C 1
ATOM 527 O O . GLY A 1 73 ? -3.346 -13.974 -6.605 1.00 62.34 73 GLY A O 1
ATOM 528 N N . ASP A 1 74 ? -3.778 -12.451 -5.007 1.00 70.50 74 ASP A N 1
ATOM 529 C CA . ASP A 1 74 ? -4.740 -11.631 -5.771 1.00 70.50 74 ASP A CA 1
ATOM 530 C C . ASP A 1 74 ? -4.087 -10.383 -6.399 1.00 70.50 74 ASP A C 1
ATOM 532 O O . ASP A 1 74 ? -4.755 -9.414 -6.756 1.00 70.50 74 ASP A O 1
ATOM 536 N N . LEU A 1 75 ? -2.757 -10.374 -6.503 1.00 69.44 75 LEU A N 1
ATOM 537 C CA . LEU A 1 75 ? -2.021 -9.238 -7.045 1.00 69.44 75 LEU A CA 1
ATOM 538 C C . LEU A 1 75 ? -2.168 -9.157 -8.572 1.00 69.44 75 LEU A C 1
ATOM 540 O O . LEU A 1 75 ? -1.924 -10.160 -9.251 1.00 69.44 75 LEU A O 1
ATOM 544 N N . PRO A 1 76 ? -2.489 -7.972 -9.125 1.00 69.38 76 PRO A N 1
ATOM 545 C CA . PRO A 1 76 ? -2.436 -7.742 -10.561 1.00 69.38 76 PRO A CA 1
ATOM 546 C C . PRO A 1 76 ? -1.054 -8.088 -11.139 1.00 69.38 76 PRO A C 1
ATOM 548 O O . PRO A 1 76 ? -0.030 -7.916 -10.464 1.00 69.38 76 PRO A O 1
ATOM 551 N N . PRO A 1 77 ? -0.978 -8.558 -12.395 1.00 70.00 77 PRO A N 1
ATOM 552 C CA . PRO A 1 77 ? 0.298 -8.817 -13.047 1.00 70.00 77 PRO A CA 1
ATOM 553 C C . PRO A 1 77 ? 1.102 -7.514 -13.156 1.00 70.00 77 PRO A C 1
ATOM 555 O O . PRO A 1 77 ? 0.655 -6.548 -13.760 1.00 70.00 77 PRO A O 1
ATOM 558 N N . GLY A 1 78 ? 2.294 -7.484 -12.555 1.00 74.00 78 GLY A N 1
ATOM 559 C CA . GLY A 1 78 ? 3.145 -6.287 -12.506 1.00 74.00 78 GLY A CA 1
ATOM 560 C C . GLY A 1 78 ? 2.972 -5.425 -11.251 1.00 74.00 78 GLY A C 1
ATOM 561 O O . GLY A 1 78 ? 3.830 -4.579 -10.992 1.00 74.00 78 GLY A O 1
ATOM 562 N N . ALA A 1 79 ? 1.952 -5.688 -10.426 1.00 80.56 79 ALA A N 1
ATOM 563 C CA . ALA A 1 79 ? 1.802 -5.059 -9.121 1.00 80.56 79 ALA A CA 1
ATOM 564 C C . ALA A 1 79 ? 2.780 -5.672 -8.112 1.00 80.56 79 ALA A C 1
ATOM 566 O O . ALA A 1 79 ? 2.844 -6.890 -7.913 1.00 80.56 79 ALA A O 1
ATOM 567 N N . ARG A 1 80 ? 3.537 -4.819 -7.427 1.00 83.88 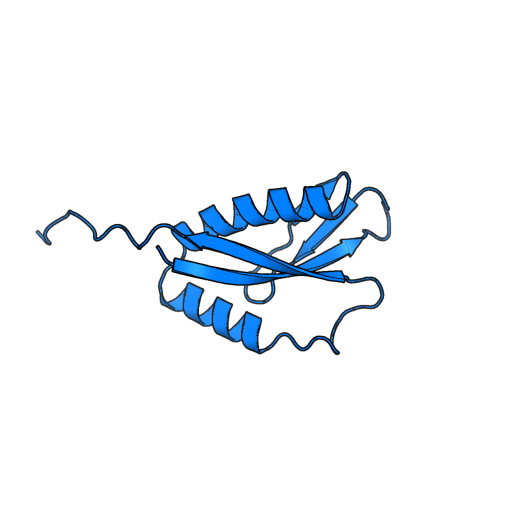80 ARG A N 1
ATOM 568 C CA . ARG A 1 80 ? 4.418 -5.217 -6.333 1.00 83.88 80 ARG A CA 1
ATOM 569 C C . ARG A 1 80 ? 3.762 -4.891 -5.004 1.00 83.88 80 ARG A C 1
ATOM 571 O O . ARG A 1 80 ? 3.429 -3.744 -4.730 1.00 83.88 80 ARG A O 1
ATOM 578 N N . MET A 1 81 ? 3.645 -5.899 -4.149 1.00 86.44 81 MET A N 1
ATOM 579 C CA . MET A 1 81 ? 3.213 -5.708 -2.771 1.00 86.44 81 MET A CA 1
ATOM 580 C C . MET A 1 81 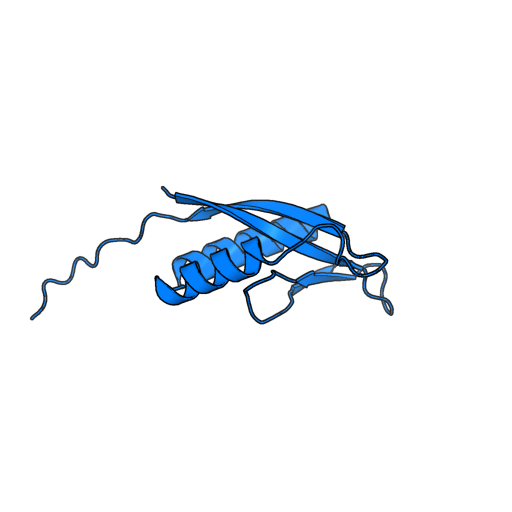? 4.395 -5.281 -1.9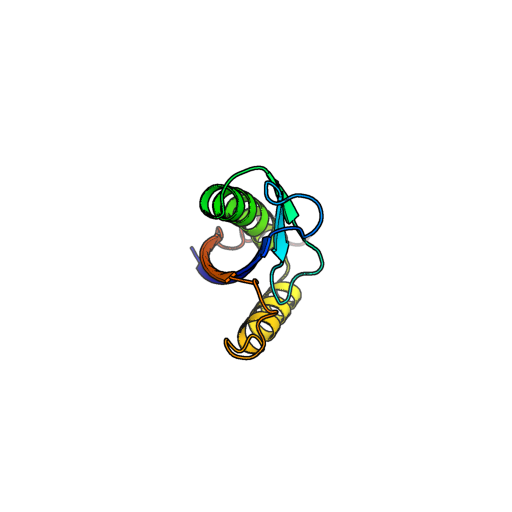02 1.00 86.44 81 MET A C 1
ATOM 582 O O . MET A 1 81 ? 5.414 -5.975 -1.848 1.00 86.44 81 MET A O 1
ATOM 586 N N . GLU A 1 82 ? 4.243 -4.171 -1.188 1.00 85.94 82 GLU A N 1
ATOM 587 C CA . GLU A 1 82 ? 5.224 -3.694 -0.221 1.00 85.94 82 GLU A CA 1
ATOM 588 C C . GLU A 1 82 ? 4.562 -3.439 1.133 1.00 85.94 82 GLU A C 1
ATOM 590 O O . GLU A 1 82 ? 3.405 -3.035 1.221 1.00 85.94 82 GLU A O 1
ATOM 595 N N . ARG A 1 83 ? 5.280 -3.742 2.216 1.00 83.88 83 ARG A N 1
ATOM 596 C CA . ARG A 1 83 ? 4.789 -3.559 3.583 1.00 83.88 83 ARG A CA 1
ATOM 597 C C . ARG A 1 83 ? 5.518 -2.394 4.218 1.00 83.88 83 ARG A C 1
ATOM 599 O O . ARG A 1 83 ? 6.728 -2.453 4.417 1.00 83.88 83 ARG A O 1
ATOM 606 N N . VAL A 1 84 ? 4.763 -1.362 4.556 1.00 84.50 84 VAL A N 1
ATOM 607 C CA . VAL A 1 84 ? 5.276 -0.112 5.101 1.00 84.50 84 VAL A CA 1
ATOM 608 C C . VAL A 1 84 ? 4.852 -0.006 6.553 1.00 84.50 84 VAL A C 1
ATOM 610 O O . VAL A 1 84 ? 3.670 -0.096 6.884 1.00 84.50 84 VAL A O 1
ATOM 613 N N . LEU A 1 85 ? 5.828 0.177 7.438 1.00 83.56 85 LEU A N 1
ATOM 614 C CA . LEU A 1 85 ? 5.556 0.447 8.841 1.00 83.56 85 LEU A CA 1
ATOM 615 C C . LEU A 1 85 ? 5.286 1.943 9.012 1.00 83.56 85 LEU A C 1
ATOM 617 O O . LEU A 1 85 ? 6.178 2.772 8.818 1.00 83.56 85 LEU A O 1
ATOM 621 N N . VAL A 1 86 ? 4.061 2.292 9.386 1.00 82.88 86 VAL A N 1
ATOM 622 C CA . VAL A 1 86 ? 3.661 3.674 9.645 1.00 82.88 86 VAL A CA 1
ATOM 623 C C . VAL A 1 86 ? 3.514 3.868 11.147 1.00 82.88 86 VAL A C 1
ATOM 625 O O . VAL A 1 86 ? 2.807 3.124 11.829 1.00 82.88 86 VAL A O 1
ATOM 628 N N . ARG A 1 87 ? 4.209 4.873 11.678 1.00 79.00 87 ARG A N 1
ATOM 629 C CA . ARG A 1 87 ? 4.118 5.255 13.087 1.00 79.00 87 ARG A CA 1
ATOM 630 C C . ARG A 1 87 ? 3.092 6.359 13.222 1.00 79.00 87 ARG A C 1
ATOM 632 O O . ARG A 1 87 ? 3.295 7.443 12.691 1.00 79.00 87 ARG A O 1
ATOM 639 N N . VAL A 1 88 ? 2.017 6.083 13.946 1.00 70.88 88 VAL A N 1
ATOM 640 C CA . VAL A 1 88 ? 0.955 7.056 14.194 1.00 70.88 88 VAL A CA 1
ATOM 641 C C . VAL A 1 88 ? 1.106 7.555 15.624 1.00 70.88 88 VAL A C 1
ATOM 643 O O . VAL A 1 88 ? 1.213 6.762 16.577 1.00 70.88 88 VAL A O 1
ATOM 646 N N . ALA A 1 89 ? 1.148 8.879 15.785 1.00 63.44 89 ALA A N 1
ATOM 647 C CA . ALA A 1 89 ? 1.077 9.482 17.106 1.00 63.44 89 ALA A CA 1
ATOM 648 C C . ALA A 1 89 ? -0.199 8.979 17.803 1.00 63.44 89 ALA A C 1
ATOM 650 O O . ALA A 1 89 ? -1.258 8.862 17.186 1.00 63.44 89 ALA A O 1
ATOM 651 N N . ALA A 1 90 ? -0.094 8.603 19.082 1.00 55.56 90 ALA A N 1
ATOM 652 C CA . ALA A 1 90 ? -1.273 8.166 19.826 1.00 55.56 90 ALA A CA 1
ATOM 653 C C . ALA A 1 90 ? -2.341 9.271 19.748 1.00 55.56 90 ALA A C 1
ATOM 655 O O . ALA A 1 90 ? -1.955 10.444 19.802 1.00 55.56 90 ALA A O 1
ATOM 656 N N . PRO A 1 91 ? -3.637 8.919 19.610 1.00 53.66 91 PRO A N 1
ATOM 657 C CA . PRO A 1 91 ? -4.698 9.910 19.519 1.00 53.66 91 PRO A CA 1
ATOM 658 C C . PRO A 1 91 ? -4.530 10.870 20.687 1.00 53.66 91 PRO A C 1
ATOM 660 O O . PRO A 1 91 ? -4.539 10.458 21.852 1.00 53.66 91 PRO A O 1
ATOM 663 N N . THR A 1 92 ? -4.265 12.135 20.371 1.00 50.31 92 THR A N 1
ATOM 664 C CA . THR A 1 92 ? -4.121 13.168 21.384 1.00 50.31 92 THR A CA 1
ATOM 665 C C . THR A 1 92 ? -5.493 13.267 22.024 1.00 50.31 92 THR A C 1
ATOM 667 O O . THR A 1 92 ? -6.442 13.726 21.393 1.00 50.31 92 THR A O 1
ATOM 670 N N . ARG A 1 93 ? -5.637 12.717 23.237 1.00 45.19 93 ARG A N 1
ATOM 671 C CA . ARG A 1 93 ? -6.853 12.874 24.035 1.00 45.19 93 ARG A CA 1
ATOM 672 C C . ARG A 1 93 ? -7.218 14.354 23.989 1.00 45.19 93 ARG A C 1
ATOM 674 O O . ARG A 1 93 ? -6.404 15.184 24.388 1.00 45.19 93 ARG A O 1
ATOM 681 N N . SER A 1 94 ? -8.402 14.649 23.454 1.00 40.91 94 SER A N 1
ATOM 682 C CA . SER A 1 94 ? -8.967 15.993 23.442 1.00 40.91 94 SER A CA 1
ATOM 683 C C . SER A 1 94 ? -8.816 16.599 24.837 1.00 40.91 94 SER A C 1
ATOM 685 O O . SER A 1 94 ? -9.282 16.025 25.820 1.00 40.91 94 SER A O 1
ATOM 687 N N . LEU A 1 95 ? -8.117 17.731 24.915 1.00 50.66 95 LEU A N 1
ATOM 688 C CA . LEU A 1 95 ? -7.978 18.538 26.128 1.00 50.66 95 LEU A CA 1
ATOM 689 C C . LEU A 1 95 ? -9.187 19.458 26.348 1.00 50.66 95 LEU A C 1
ATOM 691 O O . LEU A 1 95 ? -9.158 20.281 27.257 1.00 50.66 95 LEU A O 1
ATOM 695 N N . PHE A 1 96 ? -10.248 19.331 25.548 1.00 49.16 96 PHE A N 1
ATOM 696 C CA . PHE A 1 96 ? -11.490 20.043 25.812 1.00 49.16 96 PHE A CA 1
ATOM 697 C C . PHE A 1 96 ? -12.333 19.233 26.806 1.00 49.16 96 PHE A C 1
ATOM 699 O O . PHE A 1 96 ? -12.828 18.165 26.431 1.00 49.16 96 PHE A O 1
ATOM 706 N N . PRO A 1 97 ? -12.515 19.691 28.062 1.00 43.66 97 PRO A N 1
ATOM 707 C CA . PRO A 1 97 ? -13.619 19.187 28.862 1.00 43.66 97 PRO A CA 1
ATOM 708 C C . PRO A 1 97 ? -14.913 19.514 28.111 1.00 43.66 97 PRO A C 1
ATOM 710 O O . PRO A 1 97 ? -15.063 20.616 27.582 1.00 43.66 97 PRO A O 1
ATOM 713 N N . ALA A 1 98 ? -15.811 18.532 28.023 1.00 48.06 98 ALA A N 1
ATOM 714 C CA . ALA A 1 98 ? -17.175 18.755 27.569 1.00 48.06 98 ALA A CA 1
ATOM 715 C C . ALA A 1 98 ? -17.756 19.944 28.352 1.00 48.06 98 ALA A C 1
ATOM 717 O O . ALA A 1 98 ? -17.717 19.940 29.585 1.00 48.06 98 ALA A O 1
ATOM 718 N N . VAL A 1 99 ? -18.188 20.970 27.620 1.00 40.72 99 VAL A N 1
ATOM 719 C CA . VAL A 1 99 ? -18.961 22.098 28.154 1.00 40.72 99 VAL A CA 1
ATOM 720 C C . VAL A 1 99 ? -20.340 21.601 28.559 1.00 40.72 99 VAL A C 1
ATOM 722 O O . VAL A 1 99 ? -20.902 20.786 27.791 1.00 40.72 99 VAL A O 1
#

Foldseek 3Di:
DDKDKFKKKWAQDPVDNQWTWIDTFLDPDTDIDGHDPVVRLVVVLVVVQVVVLVDDPVSVVSSVVRRVPDDPVPHDVRIDIDIDIHDHDDNPPPPDDDD

Secondary structure (DSSP, 8-state):
-EEEEEEEEEEE-SS-TTEEEEE-TTSS-EEEEES-HHHHHHHHHHHHHHHHHH--HHHHHHHHHHHHH--TTSPPTTPEEEEEEEEEPPP--------

Radius of gyration: 15.26 Å; chains: 1; bounding box: 30×36×49 Å